Protein AF-W2FT92-F1 (afdb_monomer_lite)

pLDDT: mean 76.75, std 19.08, range [26.72, 96.56]

Foldseek 3Di:
DDFAKAWEFEAELVRHGPDQIDIDTFDFFQQVVLQVVVVVVVVVDVQAPPDDSVLKFKAQASVCSVVVNGDDRNDGCPPGRNDNRRHIYIYFYKKKKFKADPPPRDGDPPTDIDIHRDHPPDDPLNVLVRVCVVQVVHPNPPPDSVLEAEDEDPPDDDPDDDDDDPPPPPDHIYMYIYD

Organism: Phytophthora nicotianae (NCBI:txid4792)

Sequence (179 aa):
MTARLVWFQFVDREGVTMTRVDYVLETNVVAFFLDVAYSKVKAQCCWIPELIPADLRAFANEDACTRQQPLDMEEGLGCYGIGTASSVVVEVPKIWIQFVTTDSATAFEGTRAAWLPLREECTVEQLKHAVKREYQDSYMKGILVSELGIYKDSTKMPPLAEKQNWDQVVNKRTVQFWW

Secondary structure (DSSP, 8-state):
-PPPEEEEEEEETT--B-S--EEEE--SSHHHHHHHHHHHHHHH-TT-TT--GGG-EEESSHHHHHTT-PPPTT---TTS--SGGGPEEEEEP-EEEEEE-TTT-PBPTT---EEE---TT--HHHHHHHHHHHTTTTTTTT--GGG-EEEESTT-PPP--S---GGG-----EEEEE-

Radius of gyration: 20.14 Å; chains: 1; bounding box: 46×30×63 Å

Structure (mmCIF, N/CA/C/O backbone):
data_AF-W2FT92-F1
#
_entry.id   AF-W2FT92-F1
#
loop_
_atom_site.group_PDB
_atom_site.id
_atom_site.type_symbol
_atom_site.label_atom_id
_atom_site.label_alt_id
_atom_site.label_comp_id
_atom_site.label_asym_id
_atom_site.label_entity_id
_atom_site.label_seq_id
_atom_site.pdbx_PDB_ins_code
_atom_site.Ca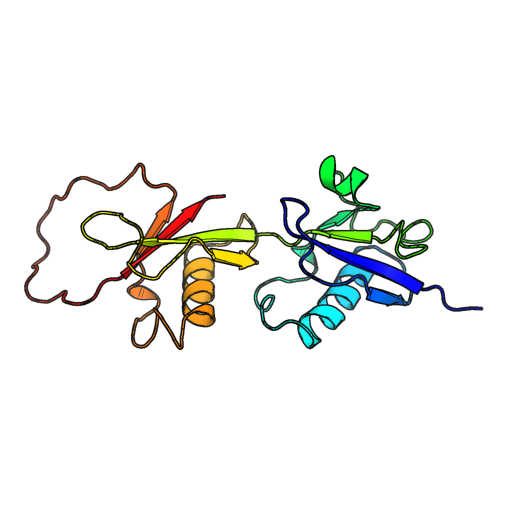rtn_x
_atom_site.Cartn_y
_atom_site.Cartn_z
_atom_site.occupancy
_atom_site.B_iso_or_equiv
_atom_site.auth_seq_id
_atom_site.auth_comp_id
_atom_site.auth_asym_id
_atom_site.auth_atom_id
_atom_site.pdbx_PDB_model_num
ATOM 1 N N . MET A 1 1 ? 10.866 -7.689 -31.370 1.00 50.69 1 MET A N 1
ATOM 2 C CA . MET A 1 1 ? 11.228 -6.875 -30.192 1.00 50.69 1 MET A CA 1
ATOM 3 C C . MET A 1 1 ? 11.054 -7.754 -28.973 1.00 50.69 1 MET A C 1
ATOM 5 O O . MET A 1 1 ? 9.994 -8.353 -28.837 1.00 50.69 1 MET A O 1
ATOM 9 N N . THR A 1 2 ? 12.091 -7.920 -28.160 1.00 64.69 2 THR A N 1
ATOM 10 C CA . THR A 1 2 ? 12.009 -8.685 -26.910 1.00 64.69 2 THR A CA 1
ATOM 11 C C . THR A 1 2 ? 11.330 -7.796 -25.876 1.00 64.69 2 THR A C 1
ATOM 13 O O . THR A 1 2 ? 11.794 -6.681 -25.652 1.00 64.69 2 THR A O 1
ATOM 16 N N . ALA A 1 3 ? 10.215 -8.239 -25.297 1.00 81.94 3 ALA A N 1
ATOM 17 C CA . ALA A 1 3 ? 9.559 -7.476 -24.243 1.00 81.94 3 ALA A CA 1
ATOM 18 C C . ALA A 1 3 ? 10.472 -7.441 -23.009 1.00 81.94 3 ALA A C 1
ATOM 20 O O . ALA A 1 3 ? 10.923 -8.491 -22.545 1.00 81.94 3 ALA A O 1
ATOM 21 N N . ARG A 1 4 ? 10.782 -6.242 -22.514 1.00 90.00 4 ARG A N 1
ATOM 22 C CA . ARG A 1 4 ? 11.593 -6.059 -21.310 1.00 90.00 4 ARG A CA 1
ATOM 23 C C . ARG A 1 4 ? 10.717 -6.199 -20.066 1.00 90.00 4 ARG A C 1
ATOM 25 O O . ARG A 1 4 ? 9.541 -5.838 -20.071 1.00 90.00 4 ARG A O 1
ATOM 32 N N . LEU A 1 5 ? 11.308 -6.759 -19.016 1.00 93.81 5 LEU A N 1
ATOM 33 C CA . LEU A 1 5 ? 10.705 -6.872 -17.694 1.00 93.81 5 LEU A CA 1
ATOM 34 C C . LEU A 1 5 ? 11.236 -5.759 -16.792 1.00 93.81 5 LEU A C 1
ATOM 36 O O . LEU A 1 5 ? 12.418 -5.420 -16.864 1.00 93.81 5 LEU A O 1
ATOM 40 N N . VAL A 1 6 ? 10.366 -5.242 -15.930 1.00 95.44 6 VAL A N 1
ATOM 41 C CA . VAL A 1 6 ? 10.707 -4.318 -14.847 1.00 95.44 6 VAL A CA 1
ATOM 42 C C . VAL A 1 6 ? 10.503 -5.056 -13.534 1.00 95.44 6 VAL A C 1
ATOM 44 O O . VAL A 1 6 ? 9.379 -5.427 -13.189 1.00 95.44 6 VAL A O 1
ATOM 47 N N . TRP A 1 7 ? 11.602 -5.293 -12.826 1.00 96.56 7 TRP A N 1
ATOM 48 C CA . TRP A 1 7 ? 11.610 -5.891 -11.496 1.00 96.56 7 TRP A CA 1
ATOM 49 C C . TRP A 1 7 ? 11.268 -4.841 -10.443 1.00 96.56 7 TRP A C 1
ATOM 51 O O . TRP A 1 7 ? 11.758 -3.712 -10.516 1.00 96.56 7 TRP A O 1
ATOM 61 N N . PHE A 1 8 ? 10.454 -5.210 -9.457 1.00 96.25 8 PHE A N 1
ATOM 62 C CA . PHE A 1 8 ? 9.980 -4.304 -8.418 1.00 96.25 8 PHE A CA 1
ATOM 63 C C . PHE A 1 8 ? 9.720 -5.009 -7.085 1.00 96.25 8 PHE A C 1
ATOM 65 O O . PHE A 1 8 ? 9.539 -6.225 -7.042 1.00 96.25 8 PHE A O 1
ATOM 72 N N . GLN A 1 9 ? 9.655 -4.235 -6.005 1.00 95.56 9 GLN A N 1
ATOM 73 C CA . GLN A 1 9 ? 9.225 -4.701 -4.686 1.00 95.56 9 GLN A CA 1
ATOM 74 C C . GLN A 1 9 ? 8.433 -3.623 -3.952 1.00 95.56 9 GLN A C 1
ATOM 76 O O . GLN A 1 9 ? 8.725 -2.439 -4.097 1.00 95.56 9 GLN A O 1
ATOM 81 N N . PHE A 1 10 ? 7.451 -4.033 -3.149 1.00 93.81 10 PHE A N 1
ATOM 82 C CA . PHE A 1 10 ? 6.730 -3.121 -2.259 1.00 93.81 10 PHE A CA 1
ATOM 83 C C . PHE A 1 10 ? 7.410 -3.080 -0.892 1.00 93.81 10 PHE A C 1
ATOM 85 O O . PHE A 1 10 ? 7.684 -4.134 -0.306 1.00 93.81 10 PHE A O 1
ATOM 92 N N . VAL A 1 11 ? 7.632 -1.873 -0.384 1.00 91.12 11 VAL A N 1
ATOM 93 C CA . VAL A 1 11 ? 8.180 -1.589 0.947 1.00 91.12 11 VAL A CA 1
ATOM 94 C C . VAL A 1 11 ? 7.249 -0.641 1.697 1.00 91.12 11 VAL A C 1
ATOM 96 O O . VAL A 1 11 ? 6.442 0.056 1.081 1.00 91.12 11 VAL A O 1
ATOM 99 N N . ASP A 1 12 ? 7.357 -0.601 3.019 1.00 85.19 12 ASP A N 1
ATOM 100 C CA . ASP A 1 12 ? 6.770 0.490 3.791 1.00 85.19 12 ASP A CA 1
ATOM 101 C C . ASP A 1 12 ? 7.715 1.703 3.854 1.00 85.19 12 ASP A C 1
ATOM 103 O O . ASP A 1 12 ? 8.845 1.662 3.366 1.00 85.19 12 ASP A O 1
ATOM 107 N N . ARG A 1 13 ? 7.251 2.795 4.470 1.00 77.81 13 ARG A N 1
ATOM 108 C CA . ARG A 1 13 ? 8.019 4.041 4.637 1.00 77.81 13 ARG A CA 1
ATOM 109 C C . ARG A 1 13 ? 9.352 3.864 5.382 1.00 77.81 13 ARG A C 1
ATOM 111 O O . ARG A 1 13 ? 10.261 4.670 5.219 1.00 77.81 13 ARG A O 1
ATOM 118 N N . GLU A 1 14 ? 9.482 2.832 6.213 1.00 80.00 14 GLU A N 1
ATOM 119 C CA . GLU A 1 14 ? 10.723 2.523 6.938 1.00 80.00 14 GLU A CA 1
ATOM 120 C C . GLU A 1 14 ? 11.693 1.693 6.074 1.00 80.00 14 GLU A C 1
ATOM 122 O O . GLU A 1 14 ? 12.777 1.329 6.529 1.00 80.00 14 GLU A O 1
ATOM 127 N N . GLY A 1 15 ? 11.319 1.394 4.825 1.00 80.62 15 GLY A N 1
ATOM 128 C CA . GLY A 1 15 ? 12.068 0.532 3.916 1.00 80.62 15 GLY A CA 1
ATOM 129 C C . GLY A 1 15 ? 11.886 -0.955 4.218 1.00 80.62 15 GLY A C 1
ATOM 130 O O . GLY A 1 15 ? 12.605 -1.785 3.661 1.00 80.62 15 GLY A O 1
ATOM 131 N N . VAL A 1 16 ? 10.939 -1.328 5.088 1.00 85.19 16 VAL A N 1
ATOM 132 C CA . VAL A 1 16 ? 10.691 -2.731 5.419 1.00 85.19 16 VAL A CA 1
ATOM 133 C C . VAL A 1 16 ? 9.957 -3.392 4.260 1.00 85.19 16 VAL A C 1
ATOM 135 O O . VAL A 1 16 ? 8.877 -2.969 3.849 1.00 85.19 16 VAL A O 1
ATOM 138 N N . THR A 1 17 ? 10.537 -4.469 3.737 1.00 89.00 17 THR A N 1
ATOM 139 C CA . THR A 1 17 ? 9.964 -5.251 2.642 1.00 89.00 17 THR A CA 1
ATOM 140 C C . THR A 1 17 ? 8.581 -5.797 3.002 1.00 89.00 17 THR A C 1
ATOM 142 O O . THR A 1 17 ? 8.430 -6.579 3.942 1.00 89.00 17 THR A O 1
ATOM 145 N N . MET A 1 18 ? 7.574 -5.437 2.207 1.00 86.44 18 MET A N 1
ATOM 146 C CA . MET A 1 18 ? 6.190 -5.901 2.366 1.00 86.44 18 MET A CA 1
ATOM 147 C C . MET A 1 18 ? 5.853 -7.067 1.437 1.00 86.44 18 MET A C 1
ATOM 149 O O . MET A 1 18 ? 4.969 -7.872 1.726 1.00 86.44 18 MET A O 1
ATOM 153 N N . THR A 1 19 ? 6.550 -7.163 0.305 1.00 88.94 19 THR A N 1
ATOM 154 C CA . THR A 1 19 ? 6.341 -8.201 -0.712 1.00 88.94 19 THR A CA 1
ATOM 155 C C . THR A 1 19 ? 7.676 -8.728 -1.210 1.00 88.94 19 THR A C 1
ATOM 157 O O . THR A 1 19 ? 8.684 -8.030 -1.170 1.00 88.94 19 THR A O 1
ATOM 160 N N . ARG A 1 20 ? 7.698 -9.969 -1.701 1.00 90.06 20 ARG A N 1
ATOM 161 C CA . ARG A 1 20 ? 8.874 -10.475 -2.418 1.00 90.06 20 ARG A CA 1
ATOM 162 C C . ARG A 1 20 ? 9.039 -9.705 -3.727 1.00 90.06 20 ARG A C 1
ATOM 164 O O . ARG A 1 20 ? 8.041 -9.318 -4.327 1.00 90.06 20 ARG A O 1
ATOM 171 N N . VAL A 1 21 ? 10.285 -9.563 -4.178 1.00 93.19 21 VAL A N 1
ATOM 172 C CA . VAL A 1 21 ? 10.586 -9.002 -5.499 1.00 93.19 21 VAL A CA 1
ATOM 173 C C . VAL A 1 21 ? 9.815 -9.775 -6.572 1.00 93.19 21 VAL A C 1
ATOM 175 O O . VAL A 1 21 ? 9.851 -11.007 -6.611 1.00 93.19 21 VAL A O 1
ATOM 178 N N . ASP A 1 22 ? 9.140 -9.040 -7.444 1.00 94.88 22 ASP A N 1
ATOM 179 C CA . ASP A 1 22 ? 8.368 -9.555 -8.569 1.00 94.88 22 ASP A CA 1
ATOM 180 C C . ASP A 1 22 ? 8.686 -8.724 -9.827 1.00 94.88 22 ASP A C 1
ATOM 182 O O . ASP A 1 22 ? 9.556 -7.853 -9.809 1.00 94.88 22 ASP A O 1
ATOM 186 N N . TYR A 1 23 ? 8.038 -9.013 -10.952 1.00 94.81 23 TYR A N 1
ATOM 187 C CA . TYR A 1 23 ? 8.242 -8.294 -12.205 1.00 94.81 23 TYR A CA 1
ATOM 188 C C . TYR A 1 23 ? 6.947 -8.069 -12.986 1.00 94.81 23 TYR A C 1
ATOM 190 O O . TYR A 1 23 ? 5.992 -8.848 -12.912 1.00 94.81 23 TYR A O 1
ATOM 198 N N . VAL A 1 24 ? 6.926 -7.009 -13.784 1.00 94.81 24 VAL A N 1
ATOM 199 C CA . VAL A 1 24 ? 5.883 -6.722 -14.780 1.00 94.81 24 VAL A CA 1
ATOM 200 C C . VAL A 1 24 ? 6.527 -6.479 -16.141 1.00 94.81 24 VAL A C 1
ATOM 202 O O . VAL A 1 24 ? 7.738 -6.283 -16.237 1.00 94.81 24 VAL A O 1
ATOM 205 N N . LEU A 1 25 ? 5.731 -6.524 -17.208 1.00 93.75 25 LEU A N 1
ATOM 206 C CA . LEU A 1 25 ? 6.185 -6.045 -18.513 1.00 93.75 25 LEU A CA 1
ATOM 207 C C . LEU A 1 25 ? 6.427 -4.536 -18.430 1.00 93.75 25 LEU A C 1
ATOM 209 O O . LEU A 1 25 ? 5.660 -3.830 -17.777 1.00 93.75 25 LEU A O 1
ATOM 213 N N . GLU A 1 26 ? 7.488 -4.061 -19.079 1.00 90.25 26 GLU A N 1
ATOM 214 C CA . GLU A 1 26 ? 7.804 -2.636 -19.120 1.00 90.25 26 GLU A CA 1
ATOM 215 C C . GLU A 1 26 ? 6.628 -1.823 -19.673 1.00 90.25 26 GLU A C 1
ATOM 217 O O . GLU A 1 26 ? 6.056 -2.145 -20.718 1.00 90.25 26 GLU A O 1
ATOM 222 N N . THR A 1 27 ? 6.290 -0.755 -18.953 1.00 89.12 27 THR A N 1
ATOM 223 C CA . THR A 1 27 ? 5.316 0.258 -19.356 1.00 89.12 27 THR A CA 1
ATOM 224 C C . THR A 1 27 ? 6.034 1.547 -19.746 1.00 89.12 27 THR A C 1
ATOM 226 O O . THR A 1 27 ? 7.215 1.737 -19.463 1.00 89.12 27 THR A O 1
ATOM 229 N N . ASN A 1 28 ? 5.305 2.463 -20.385 1.00 87.44 28 ASN A N 1
ATOM 230 C CA . ASN A 1 28 ? 5.894 3.701 -20.899 1.00 87.44 28 ASN A CA 1
ATOM 231 C C . ASN A 1 28 ? 6.332 4.658 -19.785 1.00 87.44 28 ASN A C 1
ATOM 233 O O . ASN A 1 28 ? 7.385 5.276 -19.904 1.00 87.44 28 ASN A O 1
ATOM 237 N N . VAL A 1 29 ? 5.520 4.781 -18.731 1.00 94.06 29 VAL A N 1
ATOM 238 C CA . VAL A 1 29 ? 5.743 5.716 -17.622 1.00 94.06 29 VAL A CA 1
ATOM 239 C C . VAL A 1 29 ? 5.448 5.071 -16.269 1.00 94.06 29 VAL A C 1
ATOM 241 O O . VAL A 1 29 ? 4.752 4.046 -16.202 1.00 94.06 29 VAL A O 1
ATOM 244 N N . VAL A 1 30 ? 5.968 5.685 -15.202 1.00 94.69 30 VAL A N 1
ATOM 245 C CA . VAL A 1 30 ? 5.811 5.258 -13.801 1.00 94.69 30 VAL A CA 1
ATOM 246 C C . VAL A 1 30 ? 4.346 5.087 -13.398 1.00 94.69 30 VAL A C 1
ATOM 248 O O . VAL A 1 30 ? 4.028 4.083 -12.764 1.00 94.69 30 VAL A O 1
ATOM 251 N N . ALA A 1 31 ? 3.440 5.979 -13.810 1.00 94.25 31 ALA A N 1
ATOM 252 C CA . ALA A 1 31 ? 2.015 5.878 -13.476 1.00 94.25 31 ALA A CA 1
ATOM 253 C C . ALA A 1 31 ? 1.400 4.536 -13.918 1.00 94.25 31 ALA A C 1
ATOM 255 O O . ALA A 1 31 ? 0.828 3.806 -13.108 1.00 94.25 31 ALA A O 1
ATOM 256 N N . PHE A 1 32 ? 1.601 4.151 -15.184 1.00 94.50 32 PHE A N 1
ATOM 257 C CA . PHE A 1 32 ? 1.116 2.864 -15.695 1.00 94.50 32 PHE A CA 1
ATOM 258 C C . PHE A 1 32 ? 1.816 1.674 -15.043 1.00 94.50 32 PHE A C 1
ATOM 260 O O . PHE A 1 32 ? 1.206 0.622 -14.856 1.00 94.50 32 PHE A O 1
ATOM 267 N N . PHE A 1 33 ? 3.094 1.816 -14.697 1.00 95.69 33 PHE A N 1
ATOM 268 C CA . PHE A 1 33 ? 3.801 0.771 -13.968 1.00 95.69 33 PHE A CA 1
ATOM 269 C C . PHE A 1 33 ? 3.183 0.547 -12.591 1.00 95.69 33 PHE A C 1
ATOM 271 O O . PHE A 1 33 ? 2.932 -0.602 -12.236 1.00 95.69 33 PHE A O 1
ATOM 278 N N . LEU A 1 34 ? 2.887 1.617 -11.847 1.00 95.06 34 LEU A N 1
ATOM 279 C CA . LEU A 1 34 ? 2.233 1.528 -10.545 1.00 95.06 34 LEU A CA 1
ATOM 280 C C . LEU A 1 34 ? 0.853 0.881 -10.660 1.00 95.06 34 LEU A C 1
ATOM 282 O O . LEU A 1 34 ? 0.547 0.011 -9.849 1.00 95.06 34 LEU A O 1
ATOM 286 N N . ASP A 1 35 ? 0.059 1.210 -11.686 1.00 93.81 35 ASP A N 1
ATOM 287 C CA . ASP A 1 35 ? -1.234 0.556 -11.940 1.00 93.81 35 ASP A CA 1
ATOM 288 C C . ASP A 1 35 ? -1.091 -0.966 -12.093 1.00 93.81 35 ASP A C 1
ATOM 290 O O . ASP A 1 35 ? -1.821 -1.747 -11.466 1.00 93.81 35 ASP A O 1
ATOM 294 N N . VAL A 1 36 ? -0.136 -1.408 -12.918 1.00 94.25 36 VAL A N 1
ATOM 295 C CA . VAL A 1 36 ? 0.081 -2.832 -13.208 1.00 94.25 36 VAL A CA 1
ATOM 296 C C . VAL A 1 36 ? 0.692 -3.551 -12.003 1.00 94.25 36 VAL A C 1
ATOM 298 O O . VAL A 1 36 ? 0.225 -4.632 -11.634 1.00 94.25 36 VAL A O 1
ATOM 301 N N . ALA A 1 37 ? 1.699 -2.957 -11.359 1.00 93.56 37 ALA A N 1
ATOM 302 C CA . ALA A 1 37 ? 2.357 -3.505 -10.178 1.00 93.56 37 ALA A CA 1
ATOM 303 C C . ALA A 1 37 ? 1.377 -3.625 -9.001 1.00 93.56 37 ALA A C 1
ATOM 305 O O . ALA A 1 37 ? 1.270 -4.691 -8.394 1.00 93.56 37 ALA A O 1
ATOM 306 N N . TYR A 1 38 ? 0.586 -2.580 -8.738 1.00 92.31 38 TYR A N 1
ATOM 307 C CA . TYR A 1 38 ? -0.462 -2.596 -7.718 1.00 92.31 38 TYR A CA 1
ATOM 308 C C . TYR A 1 38 ? -1.523 -3.651 -8.020 1.00 92.31 38 TYR A C 1
ATOM 310 O O . TYR A 1 38 ? -1.856 -4.440 -7.142 1.00 92.31 38 TYR A O 1
ATOM 318 N N . SER A 1 39 ? -2.026 -3.727 -9.257 1.00 90.56 39 SER A N 1
ATOM 319 C CA . SER A 1 39 ? -3.026 -4.735 -9.637 1.00 90.56 39 SER A CA 1
ATOM 320 C C . SER A 1 39 ? -2.506 -6.157 -9.423 1.00 90.56 39 SER A C 1
ATOM 322 O O . SER A 1 39 ? -3.228 -7.019 -8.913 1.00 90.56 39 SER A O 1
ATOM 324 N N . LYS A 1 40 ? -1.230 -6.394 -9.757 1.00 91.12 40 LYS A N 1
ATOM 325 C CA . LYS A 1 40 ? -0.567 -7.682 -9.546 1.00 91.12 40 LYS A CA 1
ATOM 326 C C . LYS A 1 40 ? -0.454 -8.022 -8.060 1.00 91.12 40 LYS A C 1
ATOM 328 O O . LYS A 1 40 ? -0.815 -9.129 -7.664 1.00 91.12 40 LYS A O 1
ATOM 333 N N . VAL A 1 41 ? 0.003 -7.079 -7.236 1.00 87.94 41 VAL A N 1
ATOM 334 C CA . VAL A 1 41 ? 0.165 -7.292 -5.791 1.00 87.94 41 VAL A CA 1
ATOM 335 C C . VAL A 1 41 ? -1.185 -7.411 -5.090 1.00 87.94 41 VAL A C 1
ATOM 337 O O . VAL A 1 41 ? -1.348 -8.303 -4.268 1.00 87.94 41 VAL A O 1
ATOM 340 N N . LYS A 1 42 ? -2.188 -6.602 -5.443 1.00 86.50 42 LYS A N 1
ATOM 341 C CA . LYS A 1 42 ? -3.546 -6.666 -4.878 1.00 86.50 42 LYS A CA 1
ATOM 342 C C . LYS A 1 42 ? -4.191 -8.039 -5.059 1.00 86.50 42 LYS A C 1
ATOM 344 O O . LYS A 1 42 ? -4.898 -8.506 -4.173 1.00 86.50 42 LYS A O 1
ATOM 349 N N . ALA A 1 43 ? -3.927 -8.707 -6.182 1.00 83.19 43 ALA A N 1
ATOM 350 C CA . ALA A 1 43 ? -4.403 -10.070 -6.412 1.00 83.19 43 ALA A CA 1
ATOM 351 C C . ALA A 1 43 ? -3.743 -11.106 -5.478 1.00 83.19 43 ALA A C 1
ATOM 353 O O . ALA A 1 43 ? -4.320 -12.161 -5.228 1.00 83.19 43 ALA A O 1
ATOM 354 N N . GLN A 1 44 ? -2.547 -10.813 -4.964 1.00 81.81 44 GLN A N 1
ATOM 355 C CA . GLN A 1 44 ? -1.781 -11.689 -4.071 1.00 81.81 44 GLN A CA 1
ATOM 356 C C . GLN A 1 44 ? -1.934 -11.307 -2.589 1.00 81.81 44 GLN A C 1
ATOM 358 O O . GLN A 1 44 ? -1.774 -12.151 -1.710 1.00 81.81 44 GLN A O 1
ATOM 363 N N . CYS A 1 45 ? -2.229 -10.038 -2.308 1.00 76.69 45 CYS A N 1
ATOM 364 C CA . CYS A 1 45 ? -2.181 -9.426 -0.989 1.00 76.69 45 CYS A CA 1
ATOM 365 C C . CYS A 1 45 ? -3.519 -8.765 -0.641 1.00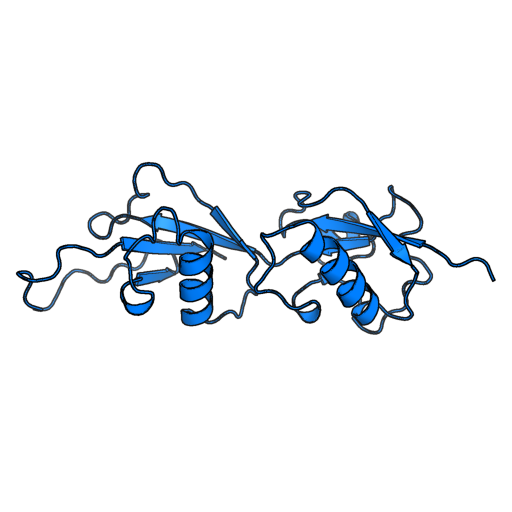 76.69 45 CYS A C 1
ATOM 367 O O . CYS A 1 45 ? -3.891 -7.742 -1.214 1.00 76.69 45 CYS A O 1
ATOM 369 N N . CYS A 1 46 ? -4.216 -9.304 0.361 1.00 71.31 46 CYS A N 1
ATOM 370 C CA . CYS A 1 46 ? -5.507 -8.782 0.819 1.00 71.31 46 CYS A CA 1
ATOM 371 C C . CYS A 1 46 ? -5.421 -7.459 1.600 1.00 71.31 46 CYS A C 1
ATOM 373 O O . CYS A 1 46 ? -6.454 -6.836 1.826 1.00 71.31 46 CYS A O 1
ATOM 375 N N . TRP A 1 47 ? -4.220 -7.022 1.992 1.00 72.44 47 TRP A N 1
ATOM 376 C CA . TRP A 1 47 ? -4.028 -5.904 2.915 1.00 72.44 47 TRP A CA 1
ATOM 377 C C . TRP A 1 47 ? -4.080 -4.510 2.264 1.00 72.44 47 TRP A C 1
ATOM 379 O O . TRP A 1 47 ? -4.179 -3.548 3.005 1.00 72.44 47 TRP A O 1
ATOM 389 N N . ILE A 1 48 ? -4.091 -4.356 0.925 1.00 70.62 48 ILE A N 1
ATOM 390 C CA . ILE A 1 48 ? -4.004 -3.039 0.230 1.00 70.62 48 ILE A CA 1
ATOM 391 C C . ILE A 1 48 ? -5.329 -2.455 -0.337 1.00 70.62 48 ILE A C 1
ATOM 393 O O . ILE A 1 48 ? -5.287 -1.722 -1.332 1.00 70.62 48 ILE A O 1
ATOM 397 N N . PRO A 1 49 ? -6.538 -2.763 0.173 1.00 67.62 49 PRO A N 1
ATOM 398 C CA . PRO A 1 49 ? -7.763 -2.509 -0.584 1.00 67.62 49 PRO A CA 1
ATOM 399 C C . PRO A 1 49 ? -8.121 -1.022 -0.746 1.00 67.62 49 PRO A C 1
ATOM 401 O O . PRO A 1 49 ? -8.868 -0.712 -1.669 1.00 67.62 49 PRO A O 1
ATOM 404 N N . GLU A 1 50 ? -7.611 -0.134 0.114 1.00 71.88 50 GLU A N 1
ATOM 405 C CA . GLU A 1 50 ? -7.996 1.289 0.171 1.00 71.88 50 GLU A CA 1
ATOM 406 C C . GLU A 1 50 ? -7.099 2.238 -0.629 1.00 71.88 50 GLU A C 1
ATOM 408 O O . GLU A 1 50 ? -7.480 3.387 -0.837 1.00 71.88 50 GLU A O 1
ATOM 413 N N . LEU A 1 51 ? -5.928 1.783 -1.076 1.00 78.44 51 LEU A N 1
ATOM 414 C CA . LEU A 1 51 ? -5.030 2.626 -1.861 1.00 78.44 51 LEU A CA 1
ATOM 415 C C . LEU A 1 51 ? -5.374 2.567 -3.341 1.00 78.44 51 LEU A C 1
ATOM 417 O O . LEU A 1 51 ? -5.745 1.513 -3.865 1.00 78.44 51 LEU A O 1
ATOM 421 N N . ILE A 1 52 ? -5.185 3.690 -4.021 1.00 85.31 52 ILE A N 1
ATOM 422 C CA . ILE A 1 52 ? -5.072 3.713 -5.476 1.00 85.31 52 ILE A CA 1
ATOM 423 C C . ILE A 1 52 ? -3.594 3.772 -5.878 1.00 85.31 52 ILE A C 1
ATOM 425 O O . ILE A 1 52 ? -2.763 4.230 -5.096 1.00 85.31 52 ILE A O 1
ATOM 429 N N . PRO A 1 53 ? -3.235 3.349 -7.099 1.00 86.31 53 PRO A N 1
ATOM 430 C CA . PRO A 1 53 ? -1.850 3.397 -7.573 1.00 86.31 53 PRO A CA 1
ATOM 431 C C . PRO A 1 53 ? -1.198 4.783 -7.471 1.00 86.31 53 PRO A C 1
ATOM 433 O O . PRO A 1 53 ? -0.004 4.872 -7.211 1.00 86.31 53 PRO A O 1
ATOM 436 N N . ALA A 1 54 ? -1.985 5.858 -7.583 1.00 86.75 54 ALA A N 1
ATOM 437 C CA . ALA A 1 54 ? -1.517 7.235 -7.419 1.00 86.75 54 ALA A CA 1
ATOM 438 C C . ALA A 1 54 ? -1.120 7.609 -5.975 1.00 86.75 54 ALA A C 1
ATOM 440 O O . ALA A 1 54 ? -0.428 8.605 -5.786 1.00 86.75 54 ALA A O 1
ATOM 441 N N . ASP A 1 55 ? -1.541 6.836 -4.968 1.00 87.00 55 ASP A N 1
ATOM 442 C CA . ASP A 1 55 ? -1.113 7.027 -3.575 1.00 87.00 55 ASP A CA 1
ATOM 443 C C . ASP A 1 55 ? 0.264 6.390 -3.302 1.00 87.00 55 ASP A C 1
ATOM 445 O O . ASP A 1 55 ? 0.845 6.598 -2.236 1.00 87.00 55 ASP A O 1
ATOM 449 N N . LEU A 1 56 ? 0.779 5.582 -4.235 1.00 91.00 56 LEU A N 1
ATOM 450 C CA . LEU A 1 56 ? 2.071 4.913 -4.120 1.00 91.00 56 LEU A CA 1
ATOM 451 C C . LEU A 1 56 ? 3.191 5.808 -4.645 1.00 91.00 56 LEU A C 1
ATOM 453 O O . LEU A 1 56 ? 2.996 6.620 -5.550 1.00 91.00 56 LEU A O 1
ATOM 457 N N . ARG A 1 57 ? 4.402 5.596 -4.129 1.00 92.50 57 ARG A N 1
ATOM 458 C CA . ARG A 1 57 ? 5.608 6.258 -4.637 1.00 92.50 57 ARG A CA 1
ATOM 459 C C . ARG A 1 57 ? 6.567 5.222 -5.194 1.00 92.50 57 ARG A C 1
ATOM 461 O O . ARG A 1 57 ? 6.914 4.270 -4.505 1.00 92.50 57 ARG A O 1
ATOM 468 N N . ALA A 1 58 ? 6.997 5.405 -6.437 1.00 94.94 58 ALA A N 1
ATOM 469 C CA . ALA A 1 58 ? 8.039 4.581 -7.038 1.00 94.94 58 ALA A CA 1
ATOM 470 C C . ALA A 1 58 ? 9.402 5.257 -6.877 1.00 94.94 58 ALA A C 1
ATOM 472 O O . ALA A 1 58 ? 9.530 6.461 -7.070 1.00 94.94 58 ALA A O 1
ATOM 473 N N . PHE A 1 59 ? 10.428 4.472 -6.588 1.00 95.44 59 PHE A N 1
ATOM 474 C CA . PHE A 1 59 ? 11.815 4.898 -6.472 1.00 95.44 59 PHE A CA 1
ATOM 475 C C . PHE A 1 59 ? 12.678 4.010 -7.358 1.00 95.44 59 PHE A C 1
ATOM 477 O O . PHE A 1 59 ? 12.439 2.805 -7.463 1.00 95.44 59 PHE A O 1
ATOM 484 N N . ALA A 1 60 ? 13.721 4.581 -7.959 1.00 93.94 60 ALA A N 1
ATOM 485 C CA . ALA A 1 60 ? 14.620 3.833 -8.838 1.00 93.94 60 ALA A CA 1
ATOM 486 C C . ALA A 1 60 ? 15.236 2.591 -8.162 1.00 93.94 60 ALA A C 1
ATOM 488 O O . ALA A 1 60 ? 15.476 1.589 -8.834 1.00 93.94 60 ALA A O 1
ATOM 489 N N . ASN A 1 61 ? 15.517 2.680 -6.857 1.00 92.94 61 ASN A N 1
ATOM 490 C CA . ASN A 1 61 ? 16.135 1.648 -6.024 1.00 92.94 61 ASN A CA 1
ATOM 491 C C . ASN A 1 61 ? 15.999 1.998 -4.522 1.00 92.94 61 ASN A C 1
ATOM 493 O O . ASN A 1 61 ? 15.400 3.012 -4.154 1.00 92.94 61 ASN A O 1
ATOM 497 N N . GLU A 1 62 ? 16.586 1.170 -3.655 1.00 90.25 62 GLU A N 1
ATOM 498 C CA . GLU A 1 62 ? 16.582 1.348 -2.193 1.00 90.25 62 GLU A CA 1
ATOM 499 C C . GLU A 1 62 ? 17.293 2.635 -1.730 1.00 90.25 62 GLU A C 1
ATOM 501 O O . GLU A 1 62 ? 16.824 3.299 -0.803 1.00 90.25 62 GLU A O 1
ATOM 506 N N . ASP A 1 63 ? 18.372 3.049 -2.403 1.00 90.75 63 ASP A N 1
ATOM 507 C CA . ASP A 1 63 ? 19.082 4.298 -2.085 1.00 90.75 63 ASP A CA 1
ATOM 508 C C . ASP A 1 63 ? 18.199 5.528 -2.343 1.00 90.75 63 ASP A C 1
ATOM 510 O O . ASP A 1 63 ? 18.149 6.452 -1.526 1.00 90.75 63 ASP A O 1
ATOM 514 N N . ALA A 1 64 ? 17.478 5.542 -3.468 1.00 91.44 64 ALA A N 1
ATOM 515 C CA . ALA A 1 64 ? 16.529 6.599 -3.808 1.00 91.44 64 ALA A CA 1
ATOM 516 C C . ALA A 1 64 ? 15.346 6.629 -2.827 1.00 91.44 64 ALA A C 1
ATOM 518 O O . ALA A 1 64 ? 14.929 7.710 -2.409 1.00 91.44 64 ALA A O 1
ATOM 519 N N . CYS A 1 65 ? 14.864 5.456 -2.399 1.00 89.50 65 CYS A N 1
ATOM 520 C CA . CYS A 1 65 ? 13.840 5.323 -1.358 1.00 89.50 65 CYS A CA 1
ATOM 521 C C . CYS A 1 65 ? 14.312 5.908 -0.019 1.00 89.50 65 CYS A C 1
ATOM 523 O O . CYS A 1 65 ? 13.609 6.702 0.603 1.00 89.50 65 CYS A O 1
ATOM 525 N N . THR A 1 66 ? 15.544 5.597 0.392 1.00 88.50 66 THR A N 1
ATOM 526 C CA . THR A 1 66 ? 16.137 6.106 1.642 1.00 88.50 66 THR A CA 1
ATOM 527 C C . THR A 1 66 ? 16.299 7.626 1.618 1.00 88.50 66 THR A C 1
ATOM 529 O O . THR A 1 66 ? 16.086 8.302 2.622 1.00 88.50 66 THR A O 1
ATOM 532 N N . ARG A 1 67 ? 16.649 8.189 0.456 1.00 90.00 67 ARG A N 1
ATOM 533 C CA . ARG A 1 67 ? 16.743 9.644 0.252 1.00 90.00 67 ARG A CA 1
ATOM 534 C C . ARG A 1 67 ? 15.390 10.314 0.025 1.00 90.00 67 ARG A C 1
ATOM 536 O O . ARG A 1 67 ? 15.366 11.533 -0.125 1.00 90.00 67 ARG A O 1
ATOM 543 N N . GLN A 1 68 ? 14.302 9.541 -0.018 1.00 88.44 68 GLN A N 1
ATOM 544 C CA . GLN A 1 68 ? 12.949 10.012 -0.311 1.00 88.44 68 GLN A CA 1
ATOM 545 C C . GLN A 1 68 ? 12.904 10.830 -1.618 1.00 88.44 68 GLN A C 1
ATOM 547 O O . GLN A 1 68 ? 12.352 11.926 -1.672 1.00 88.44 68 GL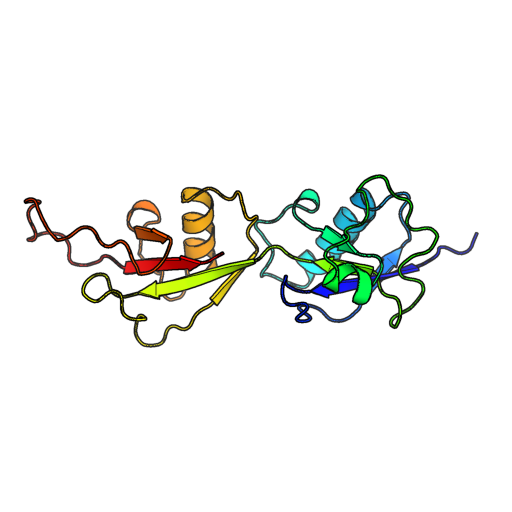N A O 1
ATOM 552 N N . GLN A 1 69 ? 13.519 10.284 -2.676 1.00 92.50 69 GLN A N 1
ATOM 553 C CA . GLN A 1 69 ? 13.562 10.849 -4.031 1.00 92.50 69 GLN A CA 1
ATOM 554 C C . GLN A 1 69 ? 12.688 10.017 -4.985 1.00 92.50 69 GLN A C 1
ATOM 556 O O . GLN A 1 69 ? 13.220 9.162 -5.700 1.00 92.50 69 GLN A O 1
ATOM 561 N N . PRO A 1 70 ? 11.353 10.193 -4.954 1.00 93.38 70 PRO A N 1
ATOM 562 C CA . PRO A 1 70 ? 10.456 9.441 -5.821 1.00 93.38 70 PRO A CA 1
ATOM 563 C C . PRO A 1 70 ? 10.654 9.838 -7.286 1.00 93.38 70 PRO A C 1
ATOM 565 O O . PRO A 1 70 ? 11.002 10.979 -7.588 1.00 93.38 70 PRO A O 1
ATOM 568 N N . LEU A 1 71 ? 10.410 8.885 -8.180 1.00 94.50 71 LEU A N 1
ATOM 569 C CA . LEU A 1 71 ? 10.334 9.118 -9.618 1.00 94.50 71 LEU A CA 1
ATOM 570 C C . LEU A 1 71 ? 9.070 9.908 -9.955 1.00 94.50 71 LEU A C 1
ATOM 572 O O . LEU A 1 71 ? 8.023 9.722 -9.323 1.00 94.50 71 LEU A O 1
ATOM 576 N N . ASP A 1 72 ? 9.149 10.739 -10.990 1.00 94.75 72 ASP A N 1
ATOM 577 C CA . ASP A 1 72 ? 7.972 11.438 -11.496 1.00 94.75 72 ASP A CA 1
ATOM 578 C C . ASP A 1 72 ? 7.007 10.447 -12.167 1.00 94.75 72 ASP A C 1
ATOM 580 O O . ASP A 1 72 ? 7.415 9.507 -12.847 1.00 94.75 72 ASP A O 1
ATOM 584 N N . MET A 1 73 ? 5.698 10.672 -12.021 1.00 93.38 73 MET A N 1
ATOM 585 C CA . MET A 1 73 ? 4.661 9.781 -12.575 1.00 93.38 73 MET A CA 1
ATOM 586 C C . MET A 1 73 ? 4.739 9.637 -14.106 1.00 93.38 73 MET A C 1
ATOM 588 O O . MET A 1 73 ? 4.407 8.580 -14.646 1.00 93.38 73 MET A O 1
ATOM 592 N N . GLU A 1 74 ? 5.216 10.679 -14.789 1.00 94.69 74 GLU A N 1
ATOM 593 C CA . GLU A 1 74 ? 5.418 10.726 -16.244 1.00 94.69 74 GLU A CA 1
ATOM 594 C C . GLU A 1 74 ? 6.833 10.289 -16.670 1.00 94.69 74 GLU A C 1
ATOM 596 O O . GLU A 1 74 ? 7.159 10.290 -17.858 1.00 94.69 74 GLU A O 1
ATOM 601 N N . GLU A 1 75 ? 7.700 9.930 -15.719 1.00 93.62 75 GLU A N 1
ATOM 602 C CA . GLU A 1 75 ? 9.062 9.501 -16.015 1.00 93.62 75 GLU A CA 1
ATOM 603 C C . GLU A 1 75 ? 9.074 8.126 -16.689 1.00 93.62 75 GLU A C 1
ATOM 605 O O . GLU A 1 75 ? 8.313 7.221 -16.335 1.00 93.62 75 GLU A O 1
ATOM 610 N N . GLY A 1 76 ? 9.959 7.953 -17.672 1.00 92.06 76 GLY A N 1
ATOM 611 C CA . GLY A 1 76 ? 10.127 6.683 -18.369 1.00 92.06 76 GLY A CA 1
ATOM 612 C C . GLY A 1 76 ? 10.894 5.649 -17.542 1.00 92.06 76 GLY A C 1
ATOM 613 O O . GLY A 1 76 ? 11.885 5.961 -16.888 1.00 92.06 76 GLY A O 1
ATOM 614 N N . LEU A 1 77 ? 10.502 4.376 -17.645 1.00 88.25 77 LEU A N 1
ATOM 615 C CA . LEU A 1 77 ? 11.128 3.259 -16.910 1.00 88.25 77 LEU A CA 1
ATOM 616 C C . LEU A 1 77 ? 12.312 2.606 -17.640 1.00 88.25 77 LEU A C 1
ATOM 618 O O . LEU A 1 77 ? 12.854 1.589 -17.194 1.00 88.25 77 LEU A O 1
ATOM 622 N N . GLY A 1 78 ? 12.752 3.208 -18.747 1.00 86.25 78 GLY A N 1
ATOM 623 C CA . GLY A 1 78 ? 13.795 2.708 -19.651 1.00 86.25 78 GLY A CA 1
ATOM 624 C C . GLY A 1 78 ? 15.099 2.266 -18.968 1.00 86.25 78 GLY A C 1
ATOM 625 O O . GLY A 1 78 ? 15.796 1.388 -19.468 1.00 86.25 78 GLY A O 1
ATOM 626 N N . CYS A 1 79 ? 15.407 2.825 -17.797 1.00 87.19 79 CYS A N 1
ATOM 627 C CA . CYS A 1 79 ? 16.664 2.592 -17.086 1.00 87.19 79 CYS A CA 1
ATOM 628 C C . CYS A 1 79 ? 16.499 1.901 -15.718 1.00 87.19 79 CYS A C 1
ATOM 630 O O . CYS A 1 79 ? 17.503 1.637 -15.059 1.00 87.19 79 CYS A O 1
ATOM 632 N N . TYR A 1 80 ? 15.270 1.595 -15.280 1.00 92.00 80 TYR A N 1
ATOM 633 C CA . TYR A 1 80 ? 14.985 1.118 -13.917 1.00 92.00 80 TYR A CA 1
ATOM 634 C C . TYR A 1 80 ? 14.537 -0.348 -13.867 1.00 92.00 80 TYR A C 1
ATOM 636 O O . TYR A 1 80 ? 14.082 -0.907 -14.866 1.00 92.00 80 TYR A O 1
ATOM 644 N N . GLY A 1 81 ? 14.678 -1.005 -12.711 1.00 91.31 81 GLY A N 1
ATOM 645 C CA . GLY A 1 81 ? 14.161 -2.364 -12.517 1.00 91.31 81 GLY A CA 1
ATOM 646 C C . GLY A 1 81 ? 14.793 -3.408 -13.437 1.00 91.31 81 GLY A C 1
ATOM 647 O O . GLY A 1 81 ? 14.095 -4.303 -13.902 1.00 91.31 81 GLY A O 1
ATOM 648 N N . ILE A 1 82 ? 16.087 -3.281 -13.757 1.00 92.06 82 ILE A N 1
ATOM 649 C CA . ILE A 1 82 ? 16.784 -4.156 -14.724 1.00 92.06 82 ILE A CA 1
ATOM 650 C C . ILE A 1 82 ? 16.908 -5.592 -14.190 1.00 92.06 82 ILE A C 1
ATOM 652 O O . ILE A 1 82 ? 16.892 -6.554 -14.958 1.00 92.06 82 ILE A O 1
ATOM 656 N N . GLY A 1 83 ? 17.006 -5.748 -12.873 1.00 90.88 83 GLY A N 1
ATOM 657 C CA . GLY A 1 83 ? 17.092 -7.041 -12.209 1.00 90.88 83 GLY A CA 1
ATOM 658 C C . GLY A 1 83 ? 16.667 -6.948 -10.752 1.00 90.88 83 GLY A C 1
ATOM 659 O O . GLY A 1 83 ? 16.341 -5.876 -10.253 1.00 90.88 83 GLY A O 1
ATOM 660 N N . THR A 1 84 ? 16.721 -8.075 -10.049 1.00 89.31 84 THR A N 1
ATOM 661 C CA . THR A 1 84 ? 16.349 -8.158 -8.629 1.00 89.31 84 THR A CA 1
ATOM 662 C C . THR A 1 84 ? 17.208 -7.272 -7.724 1.00 89.31 84 THR A C 1
ATOM 664 O O . THR A 1 84 ? 16.697 -6.740 -6.752 1.00 89.31 84 THR A O 1
ATOM 667 N N . ALA A 1 85 ? 18.488 -7.071 -8.055 1.00 87.25 85 ALA A N 1
ATOM 668 C CA . ALA A 1 85 ? 19.401 -6.207 -7.296 1.00 87.25 85 ALA A CA 1
ATOM 669 C C . ALA A 1 85 ? 19.207 -4.701 -7.565 1.00 87.25 85 ALA A C 1
ATOM 671 O O . ALA A 1 85 ? 19.758 -3.870 -6.852 1.00 87.25 85 ALA A O 1
ATOM 672 N N . SER A 1 86 ? 18.462 -4.344 -8.614 1.00 89.56 86 SER A N 1
ATOM 673 C CA . SER A 1 86 ? 18.162 -2.962 -9.008 1.00 89.56 86 SER A CA 1
ATOM 674 C C . SER A 1 86 ? 16.665 -2.771 -9.236 1.00 89.56 86 SER A C 1
ATOM 676 O O . SER A 1 86 ? 16.247 -2.025 -10.125 1.00 89.56 86 SER A O 1
ATOM 678 N N . SER A 1 87 ? 15.857 -3.502 -8.464 1.00 94.25 87 SER A N 1
ATOM 679 C CA . SER A 1 87 ? 14.406 -3.458 -8.560 1.00 94.25 87 SER A CA 1
ATOM 680 C C . SER A 1 87 ? 13.888 -2.073 -8.192 1.00 94.25 87 SER A C 1
ATOM 682 O O . SER A 1 87 ? 14.368 -1.466 -7.233 1.00 94.25 87 SER A O 1
ATOM 684 N N . VAL A 1 88 ? 12.861 -1.621 -8.906 1.00 95.94 88 VAL A N 1
ATOM 685 C CA . VAL A 1 88 ? 12.099 -0.428 -8.532 1.00 95.94 88 VAL A CA 1
ATOM 686 C C . VAL A 1 88 ? 11.466 -0.666 -7.165 1.00 95.94 88 VAL A C 1
ATOM 688 O O . VAL A 1 88 ? 10.819 -1.689 -6.932 1.00 95.94 88 VAL A O 1
ATOM 691 N N . VAL A 1 89 ? 11.650 0.276 -6.254 1.00 95.94 89 VAL A N 1
ATOM 692 C CA . VAL A 1 89 ? 11.058 0.207 -4.921 1.00 95.94 89 VAL A CA 1
ATOM 693 C C . VAL A 1 89 ? 9.743 0.971 -4.947 1.00 95.94 89 VAL A C 1
ATOM 695 O O . VAL A 1 89 ? 9.712 2.128 -5.348 1.00 95.94 89 VAL A O 1
ATOM 698 N N . VAL A 1 90 ? 8.653 0.322 -4.558 1.00 95.19 90 VAL A N 1
ATOM 699 C CA . VAL A 1 90 ? 7.324 0.928 -4.460 1.00 95.19 90 VAL A CA 1
ATOM 700 C C . VAL A 1 90 ? 6.994 1.098 -2.983 1.00 95.19 90 VAL A C 1
ATOM 702 O O . VAL A 1 90 ? 6.734 0.123 -2.283 1.00 95.19 90 VAL A O 1
ATOM 705 N N . GLU A 1 91 ? 7.039 2.330 -2.493 1.00 92.50 91 GLU A N 1
ATOM 706 C CA . GLU A 1 91 ? 6.653 2.657 -1.122 1.00 92.50 91 GLU A CA 1
ATOM 707 C C . GLU A 1 91 ? 5.134 2.696 -1.007 1.00 92.50 91 GLU A C 1
ATOM 709 O O . GLU A 1 91 ? 4.437 3.335 -1.806 1.00 92.50 91 GLU A O 1
ATOM 714 N N . VAL A 1 92 ? 4.638 2.025 0.026 1.00 89.56 92 VAL A N 1
ATOM 715 C CA . VAL A 1 92 ? 3.236 2.050 0.408 1.00 89.56 92 VAL A CA 1
ATOM 716 C C . VAL A 1 92 ? 3.055 2.997 1.591 1.00 89.56 92 VAL A C 1
ATOM 718 O O . VAL A 1 92 ? 3.699 2.798 2.629 1.00 89.56 92 VAL A O 1
ATOM 721 N N . PRO A 1 93 ? 2.173 4.007 1.483 1.00 84.19 93 PRO A N 1
ATOM 722 C CA . PRO A 1 93 ? 1.879 4.886 2.601 1.00 84.19 93 PRO A CA 1
ATOM 723 C C . PRO A 1 93 ? 1.232 4.084 3.731 1.00 84.19 93 PRO A C 1
ATOM 725 O O . PRO A 1 93 ? 0.426 3.177 3.504 1.00 84.19 93 PRO A O 1
ATOM 728 N N . LYS A 1 94 ? 1.618 4.407 4.962 1.00 79.25 94 LYS A N 1
ATOM 729 C CA . LYS A 1 94 ? 1.322 3.611 6.148 1.00 79.25 94 LYS A CA 1
ATOM 730 C C . LYS A 1 94 ? 0.946 4.534 7.296 1.00 79.25 94 LYS A C 1
ATOM 732 O O . LYS A 1 94 ? 1.690 5.454 7.610 1.00 79.25 94 LYS A O 1
ATOM 737 N N . ILE A 1 95 ? -0.180 4.248 7.942 1.00 77.12 95 ILE A N 1
ATOM 738 C CA . ILE A 1 95 ? -0.600 4.910 9.180 1.00 77.12 95 ILE A CA 1
ATOM 739 C C . ILE A 1 95 ? -0.572 3.886 10.300 1.00 77.12 95 ILE A C 1
ATOM 741 O O . ILE A 1 95 ? -1.213 2.837 10.208 1.00 77.12 95 ILE A O 1
ATOM 745 N N . TRP A 1 96 ? 0.153 4.199 11.367 1.00 77.06 96 TRP A N 1
ATOM 746 C CA . TRP A 1 96 ? 0.197 3.370 12.560 1.00 77.06 96 TRP A CA 1
ATOM 747 C C . TRP A 1 96 ? -1.021 3.640 13.441 1.00 77.06 96 TRP A C 1
ATOM 749 O O . TRP A 1 96 ? -1.367 4.786 13.714 1.00 77.06 96 TRP A O 1
ATOM 759 N N . ILE A 1 97 ? -1.649 2.571 13.916 1.00 77.81 97 ILE A N 1
ATOM 760 C CA . ILE A 1 97 ? -2.809 2.581 14.799 1.00 77.81 97 ILE A CA 1
ATOM 761 C C . ILE A 1 97 ? -2.552 1.720 16.039 1.00 77.81 97 ILE A C 1
ATOM 763 O O . ILE A 1 97 ? -1.855 0.708 15.990 1.00 77.81 97 ILE A O 1
ATOM 767 N N . GLN A 1 98 ? -3.163 2.082 17.158 1.00 81.12 98 GLN A N 1
ATOM 768 C CA . GLN A 1 98 ? -3.158 1.315 18.397 1.00 81.12 98 GLN A CA 1
ATOM 769 C C . GLN A 1 98 ? -4.552 1.379 19.014 1.00 81.12 98 GLN A C 1
ATOM 771 O O . GLN A 1 98 ? -5.102 2.458 19.225 1.00 81.12 98 GLN A O 1
ATOM 776 N N . PHE A 1 99 ? -5.132 0.228 19.347 1.00 80.06 99 PHE A N 1
ATOM 777 C CA . PHE A 1 99 ? -6.355 0.213 20.144 1.00 80.06 99 PHE A CA 1
ATOM 778 C C . PHE A 1 99 ? -6.027 0.566 21.586 1.00 80.06 99 PHE A C 1
ATOM 780 O O . PHE A 1 99 ? -5.068 0.035 22.152 1.00 80.06 99 PHE A O 1
ATOM 787 N N . VAL A 1 100 ? -6.837 1.439 22.175 1.00 76.56 100 VAL A N 1
ATOM 788 C CA . VAL A 1 100 ? -6.725 1.831 23.577 1.00 76.56 100 VAL A CA 1
ATOM 789 C C . VAL A 1 100 ? -8.059 1.730 24.289 1.00 76.56 100 VAL A C 1
ATOM 791 O O . VAL A 1 100 ? -9.134 1.839 23.688 1.00 76.56 100 VAL A O 1
ATOM 794 N N . THR A 1 101 ? -7.986 1.520 25.595 1.00 70.19 101 THR A N 1
ATOM 795 C CA . THR A 1 101 ? -9.153 1.600 26.462 1.00 70.19 101 THR A CA 1
ATOM 796 C C . THR A 1 101 ? -9.577 3.063 26.628 1.00 70.19 101 THR A C 1
ATOM 798 O O . THR A 1 101 ? -8.755 3.983 26.669 1.00 70.19 101 THR A O 1
ATOM 801 N N . THR A 1 102 ? -10.888 3.297 26.666 1.00 66.44 102 THR A N 1
ATOM 802 C CA . THR A 1 102 ? -11.487 4.639 26.769 1.00 66.44 102 THR A CA 1
ATOM 803 C C . THR A 1 102 ? -11.176 5.357 28.079 1.00 66.44 102 THR A C 1
ATOM 805 O O . THR A 1 102 ? -11.244 6.580 28.129 1.00 66.44 102 THR A O 1
ATOM 808 N N . ASP A 1 103 ? -10.902 4.604 29.137 1.00 65.19 103 ASP A N 1
ATOM 809 C CA . ASP A 1 103 ? -10.773 5.060 30.520 1.00 65.19 103 ASP A CA 1
ATOM 810 C C . ASP A 1 103 ? -9.344 5.470 30.897 1.00 65.19 103 ASP A C 1
ATOM 812 O O . ASP A 1 103 ? -9.164 6.443 31.625 1.00 65.19 103 ASP A O 1
ATOM 816 N N . SER A 1 104 ? -8.334 4.768 30.387 1.00 63.62 104 SER A N 1
ATOM 817 C CA . SER A 1 104 ? -6.932 4.970 30.779 1.00 63.62 104 SER A CA 1
ATOM 818 C C . SER A 1 104 ? -6.005 5.351 29.629 1.00 63.62 104 SER A C 1
ATOM 820 O O . SER A 1 104 ? -4.822 5.587 29.873 1.00 63.62 104 SER A O 1
ATOM 822 N N . ALA A 1 105 ? -6.501 5.396 28.384 1.00 65.69 105 ALA A N 1
ATOM 823 C CA . ALA A 1 105 ? -5.684 5.591 27.181 1.00 65.69 105 ALA A CA 1
ATOM 824 C C . ALA A 1 105 ? -4.501 4.604 27.081 1.00 65.69 105 ALA A C 1
ATOM 826 O O . ALA A 1 105 ? -3.533 4.845 26.358 1.00 65.69 105 ALA A O 1
ATOM 827 N N . THR A 1 106 ? -4.579 3.485 27.806 1.00 71.06 106 THR A N 1
ATOM 828 C CA . THR A 1 106 ? -3.595 2.407 27.766 1.00 71.06 106 THR A CA 1
ATOM 829 C C . THR A 1 106 ? -3.902 1.490 26.600 1.00 71.06 106 THR A C 1
ATOM 831 O O . THR A 1 106 ? -5.068 1.325 26.232 1.00 71.06 106 THR A O 1
ATOM 834 N N . ALA A 1 107 ? -2.863 0.861 26.047 1.00 72.00 107 ALA A N 1
ATOM 835 C CA . ALA A 1 107 ? -3.021 -0.163 25.024 1.00 72.00 107 ALA A CA 1
ATOM 836 C C . ALA A 1 107 ? -4.074 -1.191 25.461 1.00 72.00 107 ALA A C 1
ATOM 838 O O . ALA A 1 107 ? -4.015 -1.727 26.568 1.00 72.00 107 ALA A O 1
ATOM 839 N N . PHE A 1 108 ? -5.058 -1.426 24.596 1.00 76.12 108 PHE A N 1
ATOM 840 C CA . PHE A 1 108 ? -6.111 -2.392 24.854 1.00 76.12 108 PHE A CA 1
ATOM 841 C C . PHE A 1 108 ? -5.491 -3.787 24.951 1.00 76.12 108 PHE A C 1
ATOM 843 O O . PHE A 1 108 ? -4.684 -4.173 24.099 1.00 76.12 108 PHE A O 1
ATOM 850 N N . GLU A 1 109 ? -5.841 -4.534 25.995 1.00 76.06 109 GLU A N 1
ATOM 851 C CA . GLU A 1 109 ? -5.210 -5.819 26.284 1.00 76.06 109 GLU A CA 1
ATOM 852 C C . GLU A 1 109 ? -5.316 -6.779 25.087 1.00 76.06 109 GLU A C 1
ATOM 854 O O . GLU A 1 109 ? -6.352 -6.885 24.429 1.00 76.06 109 GLU A O 1
ATOM 859 N N . GLY A 1 110 ? -4.206 -7.445 24.763 1.00 73.19 110 GLY A N 1
ATOM 860 C CA . GLY A 1 110 ? -4.117 -8.343 23.609 1.00 73.19 110 GLY A CA 1
ATOM 861 C C . GLY A 1 110 ? -3.977 -7.644 22.251 1.00 73.19 110 GLY A C 1
ATOM 862 O O . GLY A 1 110 ? -3.834 -8.325 21.237 1.00 73.19 110 GLY A O 1
ATOM 863 N N . THR A 1 111 ? -3.957 -6.308 22.203 1.00 74.81 111 THR A N 1
ATOM 864 C CA . THR A 1 111 ? -3.686 -5.551 20.973 1.00 74.81 111 THR A CA 1
ATOM 865 C C . THR A 1 111 ? -2.286 -4.954 20.983 1.00 74.81 111 THR A C 1
ATOM 867 O O . THR A 1 111 ? -1.739 -4.586 22.020 1.00 74.81 111 THR A O 1
ATOM 870 N N . ARG A 1 112 ? -1.703 -4.840 19.794 1.00 76.12 112 ARG A N 1
ATOM 871 C CA . ARG A 1 112 ? -0.412 -4.195 19.553 1.00 76.12 112 ARG A CA 1
ATOM 872 C C . ARG A 1 112 ? -0.575 -3.128 18.488 1.00 76.12 112 ARG A C 1
ATOM 874 O O . ARG A 1 112 ? -1.559 -3.168 17.743 1.00 76.12 112 ARG A O 1
ATOM 881 N N . ALA A 1 113 ? 0.414 -2.248 18.389 1.00 77.81 113 ALA A N 1
ATOM 882 C CA . ALA A 1 113 ? 0.451 -1.264 17.331 1.00 77.81 113 ALA A CA 1
ATOM 883 C C . ALA A 1 113 ? 0.443 -2.018 16.002 1.00 77.81 113 ALA A C 1
ATOM 885 O O . ALA A 1 113 ? 1.209 -2.962 15.785 1.00 77.81 113 ALA A O 1
ATOM 886 N N . ALA A 1 114 ? -0.494 -1.642 15.156 1.00 78.25 114 ALA A N 1
ATOM 887 C CA . ALA A 1 114 ? -0.672 -2.186 13.832 1.00 78.25 114 ALA A CA 1
ATOM 888 C C . ALA A 1 114 ? -0.637 -1.036 12.842 1.00 78.25 114 ALA A C 1
ATOM 890 O O . ALA A 1 114 ? -0.611 0.129 13.227 1.00 78.25 114 ALA A O 1
ATOM 891 N N . TRP A 1 115 ? -0.623 -1.352 11.564 1.00 78.19 115 TRP A N 1
ATOM 892 C CA . TRP A 1 115 ? -0.596 -0.340 10.535 1.00 78.19 115 TRP A CA 1
ATOM 893 C C . TRP A 1 115 ? -1.679 -0.599 9.509 1.00 78.19 115 TRP A C 1
ATOM 895 O O . TRP A 1 115 ? -2.088 -1.739 9.303 1.00 78.19 115 TRP A O 1
ATOM 905 N N . LEU A 1 116 ? -2.131 0.476 8.879 1.00 79.88 116 LEU A N 1
ATOM 906 C CA . LEU A 1 116 ? -3.076 0.437 7.780 1.00 79.88 116 LEU A CA 1
ATOM 907 C C . LEU A 1 116 ? -2.469 1.157 6.576 1.00 79.88 116 LEU A C 1
ATOM 909 O O . LEU A 1 116 ? -1.876 2.227 6.753 1.00 79.88 116 LEU A O 1
ATOM 913 N N . PRO A 1 117 ? -2.606 0.601 5.364 1.00 78.88 117 PRO A N 1
ATOM 914 C CA . PRO A 1 117 ? -2.136 1.251 4.156 1.00 78.88 117 PRO A CA 1
ATOM 915 C C . PRO A 1 117 ? -3.129 2.337 3.760 1.00 78.88 117 PRO A C 1
ATOM 917 O O . PRO A 1 117 ? -4.136 2.090 3.095 1.00 78.88 117 PRO A O 1
ATOM 920 N N . LEU A 1 118 ? -2.866 3.539 4.247 1.00 78.69 118 LEU A N 1
ATOM 921 C CA . LEU A 1 118 ? -3.684 4.719 4.043 1.00 78.69 118 LEU A CA 1
ATOM 922 C C . LEU A 1 118 ? -2.764 5.883 3.712 1.00 78.69 118 LEU A C 1
ATOM 924 O O . LEU A 1 118 ? -1.692 6.017 4.299 1.00 78.69 118 LEU A O 1
ATOM 928 N N . ARG A 1 119 ? -3.210 6.735 2.790 1.00 76.75 119 ARG A N 1
ATOM 929 C CA . ARG A 1 119 ? -2.522 7.988 2.472 1.00 76.75 119 ARG A CA 1
ATOM 930 C C . ARG A 1 119 ? -2.451 8.906 3.695 1.00 76.75 119 ARG A C 1
ATOM 932 O O . ARG A 1 119 ? -3.362 8.904 4.529 1.00 76.75 119 ARG A O 1
ATOM 939 N N . GLU A 1 120 ? -1.417 9.737 3.756 1.00 68.19 120 GLU A N 1
ATOM 940 C CA . GLU A 1 120 ? -1.224 10.684 4.859 1.00 68.19 120 GLU A CA 1
ATOM 941 C C . GLU A 1 120 ? -2.385 11.694 4.963 1.00 68.19 120 GLU A C 1
ATOM 943 O O . GLU A 1 120 ? -2.795 12.106 6.039 1.00 68.19 120 GLU A O 1
ATOM 948 N N . GLU A 1 121 ? -3.020 12.036 3.848 1.00 70.94 121 GLU A N 1
ATOM 949 C CA . GLU A 1 121 ? -4.142 12.976 3.794 1.00 70.94 121 GLU A CA 1
ATOM 950 C C . GLU A 1 121 ? -5.503 12.267 3.895 1.00 70.94 121 GLU A C 1
ATOM 952 O O . GLU A 1 121 ? -6.532 12.768 3.420 1.00 70.94 121 GLU A O 1
ATOM 957 N N . CYS A 1 122 ? -5.545 11.047 4.443 1.00 72.06 122 CYS A N 1
ATOM 958 C CA . CYS A 1 122 ? -6.809 10.351 4.635 1.00 72.06 122 CYS A CA 1
ATOM 959 C C . CYS A 1 122 ? -7.662 11.074 5.685 1.00 72.06 122 CYS A C 1
ATOM 961 O O . CYS A 1 122 ? -7.185 11.633 6.674 1.00 72.06 122 CYS A O 1
ATOM 963 N N . THR A 1 123 ? -8.968 11.091 5.445 1.00 78.12 123 THR A N 1
ATOM 964 C CA . THR A 1 123 ? -9.915 11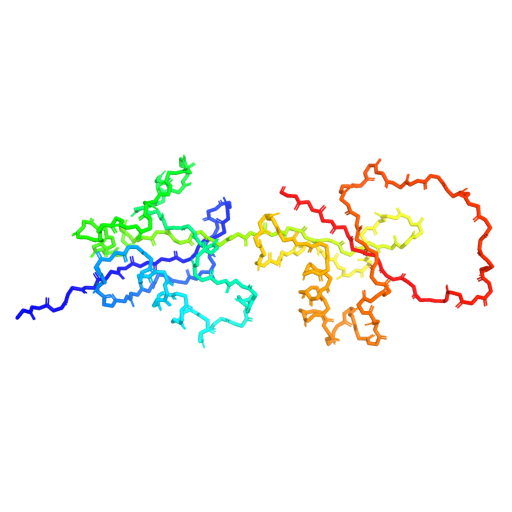.662 6.400 1.00 78.12 123 THR A CA 1
ATOM 965 C C . THR A 1 123 ? -10.093 10.725 7.591 1.00 78.12 123 THR A C 1
ATOM 967 O O . THR A 1 123 ? -9.955 9.506 7.476 1.00 78.12 123 THR A O 1
ATOM 970 N N . VAL A 1 124 ? -10.485 11.285 8.737 1.00 75.94 124 VAL A N 1
ATOM 971 C CA . VAL A 1 124 ? -10.805 10.498 9.939 1.00 75.94 124 VAL A CA 1
ATOM 972 C C . VAL A 1 124 ? -11.862 9.427 9.641 1.00 75.94 124 VAL A C 1
ATOM 974 O O . VAL A 1 124 ? -11.762 8.312 10.139 1.00 75.94 124 VAL A O 1
ATOM 977 N N . GLU A 1 125 ? -12.847 9.725 8.791 1.00 79.38 125 GLU A N 1
ATOM 978 C CA . GLU A 1 125 ? -13.874 8.752 8.402 1.00 79.38 125 GLU A CA 1
ATOM 979 C C . GLU A 1 125 ? -13.313 7.610 7.541 1.00 79.38 125 GLU A C 1
ATOM 981 O O . GLU A 1 125 ? -13.646 6.450 7.783 1.00 79.38 125 GLU A O 1
ATOM 986 N N . GLN A 1 126 ? -12.399 7.898 6.607 1.00 77.81 126 GLN A N 1
ATOM 987 C CA . GLN A 1 126 ? -11.687 6.854 5.855 1.00 77.81 126 GLN A CA 1
ATOM 988 C C . GLN A 1 126 ? -10.876 5.950 6.791 1.00 77.81 126 GLN A C 1
ATOM 990 O O . GLN A 1 126 ? -10.944 4.727 6.669 1.00 77.81 126 GLN A O 1
ATOM 995 N N . LEU A 1 127 ? -10.192 6.529 7.783 1.00 79.44 127 LEU A N 1
ATOM 996 C CA . LEU A 1 127 ? -9.460 5.764 8.793 1.00 79.44 127 LEU A CA 1
ATOM 997 C C . LEU A 1 127 ? -10.399 4.870 9.622 1.00 79.44 127 LEU A C 1
ATOM 999 O O . LEU A 1 127 ? -10.115 3.685 9.791 1.00 79.44 127 LEU A O 1
ATOM 1003 N N . LYS A 1 128 ? -11.554 5.376 10.082 1.00 82.44 128 LYS A N 1
ATOM 1004 C CA . LYS A 1 128 ? -12.549 4.558 10.808 1.00 82.44 128 LYS A CA 1
ATOM 1005 C C . LYS A 1 128 ? -13.060 3.394 9.963 1.00 82.44 128 LYS A C 1
ATOM 1007 O O . LYS A 1 128 ? -13.177 2.277 10.466 1.00 82.44 128 LYS A O 1
ATOM 1012 N N . HIS A 1 129 ? -13.365 3.644 8.691 1.00 83.75 129 HIS A N 1
ATOM 1013 C CA . HIS A 1 129 ? -13.824 2.612 7.764 1.00 83.75 129 HIS A CA 1
ATOM 1014 C C . HIS A 1 129 ? -12.754 1.541 7.522 1.00 83.75 129 HIS A C 1
ATOM 1016 O O . HIS A 1 129 ? -13.073 0.350 7.541 1.00 83.75 129 HIS A O 1
ATOM 1022 N N . ALA A 1 130 ? -11.496 1.949 7.350 1.00 82.00 130 ALA A N 1
ATOM 1023 C CA . ALA A 1 130 ? -10.373 1.037 7.173 1.00 82.00 130 ALA A CA 1
ATOM 1024 C C . ALA A 1 130 ? -10.156 0.159 8.415 1.00 82.00 130 ALA A C 1
ATOM 1026 O O . ALA A 1 130 ? -10.121 -1.065 8.303 1.00 82.00 130 ALA A O 1
ATOM 1027 N N . VAL A 1 131 ? -10.134 0.759 9.612 1.00 81.81 131 VAL A N 1
ATOM 1028 C CA . VAL A 1 131 ? -10.033 0.026 10.886 1.00 81.81 131 VAL A CA 1
ATOM 1029 C C . VAL A 1 131 ? -11.197 -0.951 11.055 1.00 81.81 131 VAL A C 1
ATOM 1031 O O . VAL A 1 131 ? -11.000 -2.110 11.420 1.00 81.81 131 VAL A O 1
ATOM 1034 N N . LYS A 1 132 ? -12.431 -0.502 10.796 1.00 83.56 132 LYS A N 1
ATOM 1035 C CA . LYS A 1 132 ? -13.616 -1.351 10.928 1.00 83.56 132 LYS A CA 1
ATOM 1036 C C . LYS A 1 132 ? -13.524 -2.572 10.026 1.00 83.56 132 LYS A C 1
ATOM 1038 O O . LYS A 1 132 ? -13.883 -3.651 10.482 1.00 83.56 132 LYS A O 1
ATOM 1043 N N . ARG A 1 133 ? -13.081 -2.398 8.780 1.00 82.75 133 ARG A N 1
ATOM 1044 C CA . ARG A 1 133 ? -12.945 -3.485 7.810 1.00 82.75 133 ARG A CA 1
ATOM 1045 C C . ARG A 1 133 ? -11.876 -4.482 8.237 1.00 82.75 133 ARG A C 1
ATOM 1047 O O . ARG A 1 133 ? -12.168 -5.669 8.301 1.00 82.75 133 ARG A O 1
ATOM 1054 N N . GLU A 1 134 ? -10.684 -3.994 8.571 1.00 82.69 134 GLU A N 1
ATOM 1055 C CA . GLU A 1 134 ? -9.539 -4.845 8.912 1.00 82.69 134 GLU A CA 1
ATOM 1056 C C . GLU A 1 134 ? -9.812 -5.697 10.160 1.00 82.69 134 GLU A C 1
ATOM 1058 O O . GLU A 1 134 ? -9.472 -6.874 10.224 1.00 82.69 134 GLU A O 1
ATOM 1063 N N . TYR A 1 135 ? -10.500 -5.123 11.149 1.00 81.31 135 TYR A N 1
ATOM 1064 C CA . TYR A 1 135 ? -10.771 -5.787 12.425 1.00 81.31 135 TYR A CA 1
ATOM 1065 C C . TYR A 1 135 ? -12.227 -6.226 12.587 1.00 81.31 135 TYR A C 1
ATOM 1067 O O . TYR A 1 135 ? -12.650 -6.513 13.713 1.00 81.31 135 TYR A O 1
ATOM 1075 N N . GLN A 1 136 ? -12.996 -6.289 11.492 1.00 81.31 136 GLN A N 1
ATOM 1076 C CA . GLN A 1 136 ? -14.436 -6.575 11.508 1.00 81.31 136 GLN A CA 1
ATOM 1077 C C . GLN A 1 136 ? -14.758 -7.879 12.240 1.00 81.31 136 GLN A C 1
ATOM 1079 O O . GLN A 1 136 ? -15.704 -7.926 13.030 1.00 81.31 136 GLN A O 1
ATOM 1084 N N . ASP A 1 137 ? -13.942 -8.905 12.009 1.00 81.69 137 ASP A N 1
ATOM 1085 C CA . ASP A 1 137 ? -14.128 -10.248 12.559 1.00 81.69 137 ASP A CA 1
ATOM 1086 C C . ASP A 1 137 ? -13.464 -10.442 13.932 1.00 81.69 137 ASP A C 1
ATOM 1088 O O . ASP A 1 137 ? -13.609 -11.494 14.551 1.00 81.69 137 ASP A O 1
ATOM 1092 N N . SER A 1 138 ? -12.760 -9.420 14.430 1.00 82.56 138 SER A N 1
ATOM 1093 C CA . SER A 1 138 ? -12.006 -9.443 15.688 1.00 82.56 138 SER A CA 1
ATOM 1094 C C . SER A 1 138 ? -12.488 -8.339 16.637 1.00 82.56 138 SER A C 1
ATOM 1096 O O . SER A 1 138 ? -13.607 -8.388 17.154 1.00 82.56 138 SER A O 1
ATOM 1098 N N . TYR A 1 139 ? -11.661 -7.315 16.873 1.00 75.44 139 TYR A N 1
ATOM 1099 C CA . TYR A 1 139 ? -11.917 -6.255 17.850 1.00 75.44 139 TYR A CA 1
ATOM 1100 C C . TYR A 1 139 ? -13.063 -5.320 17.462 1.00 75.44 139 TYR A C 1
ATOM 1102 O O . TYR A 1 139 ? -13.537 -4.572 18.312 1.00 75.44 139 TYR A O 1
ATOM 1110 N N . MET A 1 140 ? -13.530 -5.359 16.215 1.00 76.31 140 MET A N 1
ATOM 1111 C CA . MET A 1 140 ? -14.629 -4.519 15.743 1.00 76.31 140 MET A CA 1
ATOM 1112 C C . MET A 1 140 ? -15.920 -5.288 15.512 1.00 76.31 140 MET A C 1
ATOM 1114 O O . MET A 1 140 ? -16.873 -4.733 14.959 1.00 76.31 140 MET A O 1
ATOM 1118 N N . LYS A 1 141 ? -16.012 -6.541 15.961 1.00 80.94 141 LYS A N 1
ATOM 1119 C CA . LYS A 1 141 ? -17.247 -7.314 15.848 1.00 80.94 141 LYS A CA 1
ATOM 1120 C C . LYS A 1 141 ? -18.371 -6.644 16.646 1.00 80.94 141 LYS A C 1
ATOM 1122 O O . LYS A 1 141 ? -18.256 -6.451 17.851 1.00 80.94 141 LYS A O 1
ATOM 1127 N N . GLY A 1 142 ? -19.452 -6.277 15.957 1.00 78.00 142 GLY A N 1
ATOM 1128 C CA . GLY A 1 142 ? -20.629 -5.633 16.557 1.00 78.00 142 GLY A CA 1
ATOM 1129 C C . GLY A 1 142 ? -20.512 -4.129 16.848 1.00 78.00 142 GLY A C 1
ATOM 1130 O O . GLY A 1 142 ? -21.504 -3.545 17.256 1.00 78.00 142 GLY A O 1
ATOM 1131 N N 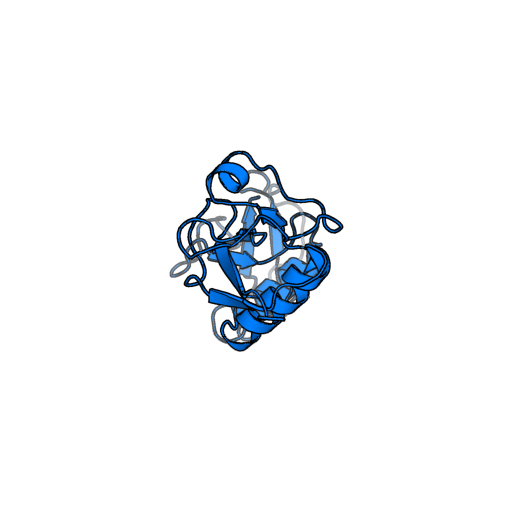. ILE A 1 143 ? -19.357 -3.499 16.606 1.00 78.25 143 ILE A N 1
ATOM 1132 C CA . ILE A 1 143 ? -19.147 -2.057 16.847 1.00 78.25 143 ILE A CA 1
ATOM 1133 C C . ILE A 1 143 ? -19.484 -1.258 15.590 1.00 78.25 143 ILE A C 1
ATOM 1135 O O . ILE A 1 143 ? -19.024 -1.611 14.498 1.00 78.25 143 ILE A O 1
ATOM 1139 N N . LEU A 1 144 ? -20.262 -0.185 15.708 1.00 77.81 144 LEU A N 1
ATOM 1140 C CA . LEU A 1 144 ? -20.544 0.695 14.572 1.00 77.81 144 LEU A CA 1
ATOM 1141 C C . LEU A 1 144 ? -19.359 1.629 14.301 1.00 77.81 144 LEU A C 1
ATOM 1143 O O . LEU A 1 144 ? -18.683 2.082 15.218 1.00 77.81 144 LEU A O 1
ATOM 1147 N N . VAL A 1 145 ? -19.127 1.977 13.033 1.00 76.25 145 VAL A N 1
ATOM 1148 C CA . VAL A 1 145 ? -18.074 2.941 12.644 1.00 76.25 145 VAL A CA 1
ATOM 1149 C C . VAL A 1 145 ? -18.242 4.270 13.394 1.00 76.25 145 VAL A C 1
ATOM 1151 O O . VAL A 1 145 ? -17.265 4.850 13.857 1.00 76.25 145 VAL A O 1
ATOM 1154 N N . SER A 1 146 ? -19.487 4.718 13.580 1.00 74.69 146 SER A N 1
ATOM 1155 C CA . SER A 1 146 ? -19.835 5.941 14.315 1.00 74.69 146 SER A CA 1
ATOM 1156 C C . SER A 1 146 ? -19.484 5.899 15.805 1.00 74.69 146 SER A C 1
ATOM 1158 O O . SER A 1 146 ? -19.394 6.948 16.435 1.00 74.69 146 SER A O 1
ATOM 1160 N N . GLU A 1 147 ? -19.295 4.708 16.376 1.00 76.94 147 GLU A N 1
ATOM 1161 C CA . GLU A 1 147 ? -18.923 4.517 17.783 1.00 76.94 147 GLU A CA 1
ATOM 1162 C C . GLU A 1 147 ? -17.402 4.558 17.995 1.00 76.94 147 GLU A C 1
ATOM 1164 O O . GLU A 1 147 ? -16.950 4.620 19.139 1.00 76.94 147 GLU A O 1
ATOM 1169 N N . LEU A 1 148 ? -16.609 4.562 16.914 1.00 74.88 148 LEU A N 1
ATOM 1170 C CA . LEU A 1 148 ? -15.153 4.630 16.986 1.00 74.88 148 LEU A CA 1
ATOM 1171 C C . LEU A 1 148 ? -14.675 6.056 17.253 1.00 74.88 148 LEU A C 1
ATOM 1173 O O . LEU A 1 148 ? -14.823 6.955 16.422 1.00 74.88 148 LEU A O 1
ATOM 1177 N N . GLY A 1 149 ? -14.041 6.244 18.410 1.00 74.12 149 GLY A N 1
ATOM 1178 C CA . GLY A 1 149 ? -13.255 7.435 18.714 1.00 74.12 149 GLY A CA 1
ATOM 1179 C C . GLY A 1 149 ? -11.865 7.334 18.091 1.00 74.12 149 GLY A C 1
ATOM 1180 O O . GLY A 1 149 ? -11.186 6.322 18.264 1.00 74.12 149 GLY A O 1
ATOM 1181 N N . ILE A 1 150 ? -11.449 8.384 17.383 1.00 71.44 150 ILE A N 1
ATOM 1182 C CA . ILE A 1 150 ? -10.128 8.501 16.762 1.00 71.44 150 ILE A CA 1
ATOM 1183 C C . ILE A 1 150 ? -9.395 9.689 17.389 1.00 71.44 150 ILE A C 1
ATOM 1185 O O . ILE A 1 150 ? -9.909 10.808 17.369 1.00 71.44 150 ILE A O 1
ATOM 1189 N N . TYR A 1 151 ? -8.199 9.446 17.931 1.00 68.06 151 TYR A N 1
ATOM 1190 C CA . TYR A 1 151 ? -7.393 10.461 18.618 1.00 68.06 151 TYR A CA 1
ATOM 1191 C C . TYR A 1 151 ? -5.984 10.519 18.030 1.00 68.06 151 TYR A C 1
ATOM 1193 O O . TYR A 1 151 ? -5.313 9.492 17.924 1.00 68.06 151 TYR A O 1
ATOM 1201 N N . LYS A 1 152 ? -5.556 11.728 17.646 1.00 58.12 152 LYS A N 1
ATOM 1202 C CA . LYS A 1 152 ? -4.200 12.012 17.166 1.00 58.12 152 LYS A CA 1
ATOM 1203 C C . LYS A 1 152 ? -3.302 12.284 18.371 1.00 58.12 152 LYS A C 1
ATOM 1205 O O . LYS A 1 152 ? -3.541 13.274 19.060 1.00 58.12 152 LYS A O 1
ATOM 1210 N N . ASP A 1 153 ? -2.293 11.436 18.567 1.00 55.19 153 ASP A N 1
ATOM 1211 C CA . ASP A 1 153 ? -1.308 11.481 19.659 1.00 55.19 153 ASP A CA 1
ATOM 1212 C C . ASP A 1 153 ? -1.882 11.378 21.091 1.00 55.19 153 ASP A C 1
ATOM 1214 O O . ASP A 1 153 ? -2.932 11.920 21.438 1.00 55.19 153 ASP A O 1
ATOM 1218 N N . SER A 1 154 ? -1.161 10.690 21.984 1.00 41.75 154 SER A N 1
ATOM 1219 C CA . SER A 1 154 ? -1.600 10.396 23.364 1.00 41.75 154 SER A CA 1
ATOM 1220 C C . SER A 1 154 ? -1.715 11.624 24.285 1.00 41.75 154 SER A C 1
ATOM 1222 O O . SER A 1 154 ? -2.133 11.499 25.435 1.00 41.75 154 SER A O 1
ATOM 1224 N N . THR A 1 155 ? -1.356 12.823 23.813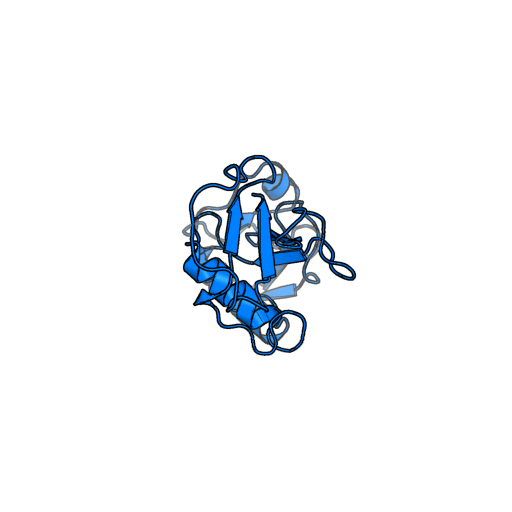 1.00 38.28 155 THR A N 1
ATOM 1225 C CA . THR A 1 155 ? -1.179 14.027 24.645 1.00 38.28 155 THR A CA 1
ATOM 1226 C C . THR A 1 155 ? -2.391 14.957 24.722 1.00 38.28 155 THR A C 1
ATOM 1228 O O . THR A 1 155 ? -2.330 15.964 25.428 1.00 38.28 155 THR A O 1
ATOM 1231 N N . LYS A 1 156 ? -3.518 14.644 24.070 1.00 40.19 156 LYS A N 1
ATOM 1232 C CA . LYS A 1 156 ? -4.761 15.427 24.213 1.00 40.19 156 LYS A CA 1
ATOM 1233 C C . LYS A 1 156 ? -5.995 14.551 24.436 1.00 40.19 156 LYS A C 1
ATOM 1235 O O . LYS A 1 156 ? -6.867 14.454 23.578 1.00 40.19 156 LYS A O 1
ATOM 1240 N N . MET A 1 157 ? -6.125 13.995 25.641 1.00 34.72 157 MET A N 1
ATOM 1241 C CA . MET A 1 157 ? -7.457 13.858 26.244 1.00 34.72 157 MET A CA 1
ATOM 1242 C C . MET A 1 157 ? -7.889 15.240 26.761 1.00 34.72 157 MET A C 1
ATOM 1244 O O . MET A 1 157 ? -7.133 15.853 27.517 1.00 34.72 157 MET A O 1
ATOM 1248 N N . PRO A 1 158 ? -9.078 15.764 26.411 1.00 35.69 158 PRO A N 1
ATOM 1249 C CA . PRO A 1 158 ? -9.699 16.802 27.223 1.00 35.69 158 PRO A CA 1
ATOM 1250 C C . PRO A 1 158 ? -9.971 16.232 28.628 1.00 35.69 158 PRO A C 1
ATOM 1252 O O . PRO A 1 158 ? -10.379 15.069 28.728 1.00 35.69 158 PRO A O 1
ATOM 1255 N N . PRO A 1 159 ? -9.787 17.007 29.713 1.00 31.53 159 PRO A N 1
ATOM 1256 C CA . PRO A 1 159 ? -10.265 16.606 31.028 1.00 31.53 159 PRO A CA 1
ATOM 1257 C C . PRO A 1 159 ? -11.783 16.425 30.970 1.00 31.53 159 PRO A C 1
ATOM 1259 O O . PRO A 1 159 ? -12.490 17.230 30.365 1.00 31.53 159 PRO A O 1
ATOM 1262 N N . LEU A 1 160 ? -12.274 15.365 31.607 1.00 46.47 160 LEU A N 1
ATOM 1263 C CA . LEU A 1 160 ? -13.694 15.091 31.807 1.00 46.47 160 LEU A CA 1
ATOM 1264 C C . LEU A 1 160 ? -14.427 16.309 32.405 1.00 46.47 160 LEU A C 1
ATOM 1266 O O . LEU A 1 160 ? -14.323 16.563 33.600 1.00 46.47 160 LEU A O 1
ATOM 1270 N N . ALA A 1 161 ? -15.201 17.016 31.581 1.00 32.31 161 ALA A N 1
ATOM 1271 C CA . ALA A 1 161 ? -16.369 17.832 31.933 1.00 32.31 161 ALA A CA 1
ATOM 1272 C C . ALA A 1 161 ? -17.059 18.186 30.595 1.00 32.31 161 ALA A C 1
ATOM 1274 O O . ALA A 1 161 ? -16.386 18.584 29.657 1.00 32.31 161 ALA A O 1
ATOM 1275 N N . GLU A 1 162 ? -18.354 18.008 30.356 1.00 31.78 162 GLU A N 1
ATOM 1276 C CA . GLU A 1 162 ? -19.498 18.103 31.248 1.00 31.78 162 GLU A CA 1
ATOM 1277 C C . GLU A 1 162 ? -20.593 17.102 30.836 1.00 31.78 162 GLU A C 1
ATOM 1279 O O . GLU A 1 162 ? -20.891 16.924 29.659 1.00 31.78 162 GLU A O 1
ATOM 1284 N N . LYS A 1 163 ? -21.205 16.476 31.848 1.00 35.09 163 LYS A N 1
ATOM 1285 C CA . LYS A 1 163 ? -22.585 15.959 31.880 1.00 35.09 163 LYS A CA 1
ATOM 1286 C C . LYS A 1 163 ? -23.171 15.463 30.546 1.00 35.09 163 LYS A C 1
ATOM 1288 O O . LYS A 1 163 ? -24.000 16.133 29.935 1.00 35.09 163 LYS A O 1
ATOM 1293 N N . GLN A 1 164 ? -22.905 14.208 30.199 1.00 31.11 164 GLN A N 1
ATOM 1294 C CA . GLN A 1 164 ? -23.872 13.430 29.425 1.00 31.11 164 GLN A CA 1
ATOM 1295 C C . GLN A 1 164 ? -24.114 12.094 30.123 1.00 31.11 164 GLN A C 1
ATOM 1297 O O . GLN A 1 164 ? -23.177 11.390 30.474 1.00 31.11 164 GLN A O 1
ATOM 1302 N N . ASN A 1 165 ? -25.390 11.850 30.419 1.00 28.28 165 ASN A N 1
ATOM 1303 C CA . ASN A 1 165 ? -25.944 10.769 31.232 1.00 28.28 165 ASN A CA 1
ATOM 1304 C C . ASN A 1 165 ? -25.256 9.416 30.969 1.00 28.28 165 ASN A C 1
ATOM 1306 O O . ASN A 1 165 ? -25.361 8.867 29.873 1.00 28.28 165 ASN A O 1
ATOM 1310 N N . TRP A 1 166 ? -24.558 8.892 31.979 1.00 32.16 166 TRP A N 1
ATOM 1311 C CA . TRP A 1 166 ? -23.679 7.720 31.872 1.00 32.16 166 TRP A CA 1
ATOM 1312 C C . TRP A 1 166 ? -24.376 6.367 32.088 1.00 32.16 166 TRP A C 1
ATOM 1314 O O . TRP A 1 166 ? -23.727 5.334 31.974 1.00 32.16 166 TRP A O 1
ATOM 1324 N N . ASP A 1 167 ? -25.695 6.336 32.293 1.00 26.72 167 ASP A N 1
ATOM 1325 C CA . ASP A 1 167 ? -26.440 5.081 32.495 1.00 26.72 167 ASP A CA 1
ATOM 1326 C C . ASP A 1 167 ? -26.706 4.275 31.203 1.00 26.72 167 ASP A C 1
ATOM 1328 O O . ASP A 1 167 ? -27.343 3.225 31.252 1.00 26.72 167 ASP A O 1
ATOM 1332 N N . GLN A 1 168 ? -26.229 4.722 30.030 1.00 30.31 168 GLN A N 1
ATOM 1333 C CA . GLN A 1 168 ? -26.513 4.055 28.745 1.00 30.31 168 GLN A CA 1
ATOM 1334 C C . GLN A 1 168 ? -25.299 3.647 27.898 1.00 30.31 168 GLN A C 1
ATOM 1336 O O . GLN A 1 168 ? -25.484 3.073 26.826 1.00 30.31 168 GLN A O 1
ATOM 1341 N N . VAL A 1 169 ? -24.056 3.887 28.322 1.00 33.47 169 VAL A N 1
ATOM 1342 C CA . VAL A 1 169 ? -22.897 3.731 27.418 1.00 33.47 169 VAL A CA 1
ATOM 1343 C C . VAL A 1 169 ? -21.960 2.623 27.896 1.00 33.47 169 VAL A C 1
ATOM 1345 O O . VAL A 1 169 ? -20.889 2.873 28.432 1.00 33.47 169 VAL A O 1
ATOM 1348 N N . VAL A 1 170 ? -22.381 1.375 27.687 1.00 27.98 170 VAL A N 1
ATOM 1349 C CA . VAL A 1 170 ? -21.674 0.162 28.145 1.00 27.98 170 VAL A CA 1
ATOM 1350 C C . VAL A 1 170 ? -20.602 -0.331 27.144 1.00 27.98 170 VAL A C 1
ATOM 1352 O O . VAL A 1 170 ? -19.869 -1.264 27.442 1.00 27.98 170 VAL A O 1
ATOM 1355 N N . ASN A 1 171 ? -20.440 0.286 25.965 1.00 31.34 171 ASN A N 1
ATOM 1356 C CA . ASN A 1 171 ? -19.506 -0.206 24.936 1.00 31.34 171 ASN A CA 1
ATOM 1357 C C . ASN A 1 171 ? -18.915 0.921 24.067 1.00 31.34 171 ASN A C 1
ATOM 1359 O O . ASN A 1 171 ? -19.466 1.248 23.021 1.00 31.34 171 ASN A O 1
ATOM 1363 N N . LYS A 1 172 ? -17.771 1.508 24.442 1.00 38.19 172 LYS A N 1
ATOM 1364 C CA . LYS A 1 172 ? -16.975 2.349 23.525 1.00 38.19 172 LYS A CA 1
ATOM 1365 C C . LYS A 1 172 ? -15.525 1.858 23.506 1.00 38.19 172 LYS A C 1
ATOM 1367 O O . LYS A 1 172 ? -14.908 1.741 24.556 1.00 38.19 172 LYS A O 1
ATOM 1372 N N . ARG A 1 173 ? -14.996 1.532 22.318 1.00 44.16 173 ARG A N 1
ATOM 1373 C CA . ARG A 1 173 ? -13.577 1.193 22.081 1.00 44.16 173 ARG A CA 1
ATOM 1374 C C . ARG A 1 173 ? -12.923 2.330 21.299 1.00 44.16 173 ARG A C 1
ATOM 1376 O O . ARG A 1 173 ? -13.532 2.859 20.370 1.00 44.16 173 ARG A O 1
ATOM 1383 N N . THR A 1 174 ? -11.694 2.685 21.664 1.00 47.62 174 THR A N 1
ATOM 1384 C CA . THR A 1 174 ? -10.985 3.851 21.121 1.00 47.62 174 THR A CA 1
ATOM 1385 C C . THR A 1 174 ? -9.753 3.432 20.323 1.00 47.62 174 THR A C 1
ATOM 1387 O O . THR A 1 174 ? -9.080 2.461 20.665 1.00 47.62 174 THR A O 1
ATOM 1390 N N . VAL A 1 175 ? -9.445 4.170 19.254 1.00 41.81 175 VAL A N 1
ATOM 1391 C CA . VAL A 1 175 ? -8.273 3.950 18.395 1.00 41.81 175 VAL A CA 1
ATOM 1392 C C . VAL A 1 175 ? -7.380 5.192 18.429 1.00 41.81 175 VAL A C 1
ATOM 1394 O O . VAL A 1 175 ? -7.830 6.304 18.149 1.00 41.81 175 VAL A O 1
ATOM 1397 N N . GLN A 1 176 ? -6.114 5.006 18.785 1.00 47.38 176 GLN A N 1
ATOM 1398 C CA . GLN A 1 176 ? -5.042 5.994 18.660 1.00 47.38 176 GLN A CA 1
ATOM 1399 C C . GLN A 1 176 ? -4.281 5.778 17.355 1.00 47.38 176 GLN A C 1
ATOM 1401 O O . GLN A 1 176 ? -4.213 4.651 16.865 1.00 47.38 176 GLN A O 1
ATOM 1406 N N . PHE A 1 177 ? -3.711 6.842 16.796 1.00 36.72 177 PHE A N 1
ATOM 1407 C CA . PHE A 1 177 ? -2.884 6.767 15.595 1.00 36.72 177 PHE A CA 1
ATOM 1408 C C . PHE A 1 177 ? -1.785 7.834 15.597 1.00 36.72 177 PHE A C 1
ATOM 1410 O O . PHE A 1 177 ? -1.939 8.898 16.209 1.00 36.72 177 PHE A O 1
ATOM 1417 N N . TRP A 1 178 ? -0.695 7.530 14.896 1.00 38.31 178 TRP A N 1
ATOM 1418 C CA . TRP A 1 178 ? 0.483 8.385 14.724 1.00 38.31 178 TRP A CA 1
ATOM 1419 C C . TRP A 1 178 ? 0.957 8.336 13.261 1.00 38.31 178 TRP A C 1
ATOM 1421 O O . TRP A 1 178 ? 0.721 7.341 12.567 1.00 38.31 178 TRP A O 1
ATOM 1431 N N . TRP A 1 179 ? 1.568 9.437 12.813 1.00 33.47 179 TRP A N 1
ATOM 1432 C CA . TRP A 1 179 ? 2.086 9.652 11.452 1.00 33.47 179 TRP A CA 1
ATOM 1433 C C . TRP A 1 179 ? 3.542 9.209 11.325 1.00 33.47 179 TRP A C 1
ATOM 1435 O O . TRP A 1 179 ? 4.280 9.397 12.319 1.00 33.47 179 TRP A O 1
#